Protein AF-A0AAU7F3V7-F1 (afdb_monomer_lite)

Structure (mmCIF, N/CA/C/O backbone):
data_AF-A0AAU7F3V7-F1
#
_entry.id   AF-A0AAU7F3V7-F1
#
loop_
_atom_site.group_PDB
_atom_site.id
_atom_site.type_symbol
_atom_site.label_atom_id
_atom_site.label_alt_id
_atom_site.label_comp_id
_atom_site.label_asym_id
_atom_site.label_entity_id
_atom_site.label_seq_id
_atom_site.pdbx_PDB_ins_code
_atom_site.Cartn_x
_atom_site.Cartn_y
_atom_site.Cartn_z
_atom_site.occupancy
_atom_site.B_iso_or_equiv
_atom_site.auth_seq_id
_atom_site.auth_comp_id
_atom_site.auth_asym_id
_atom_site.auth_atom_id
_atom_site.pdbx_PDB_model_num
ATOM 1 N N . MET A 1 1 ? -8.956 15.956 -0.648 1.00 80.56 1 MET A N 1
ATOM 2 C CA . MET A 1 1 ? -8.570 14.803 -1.486 1.00 80.56 1 MET A CA 1
ATOM 3 C C . MET A 1 1 ? -7.776 15.358 -2.643 1.00 80.56 1 MET A C 1
ATOM 5 O O . MET A 1 1 ? -8.308 16.170 -3.392 1.00 80.56 1 MET A O 1
ATOM 9 N N . THR A 1 2 ? -6.502 15.001 -2.722 1.00 92.19 2 THR A N 1
ATOM 10 C CA . THR A 1 2 ? -5.585 15.394 -3.795 1.00 92.19 2 THR A CA 1
ATOM 11 C C . THR A 1 2 ? -5.178 14.149 -4.570 1.00 92.19 2 THR A C 1
ATOM 13 O O . THR A 1 2 ? -5.040 13.078 -3.982 1.00 92.19 2 THR A O 1
ATOM 16 N N . LYS A 1 3 ? -5.001 14.268 -5.888 1.00 95.38 3 LYS A N 1
ATOM 17 C CA . LYS A 1 3 ? -4.387 13.193 -6.671 1.00 95.38 3 LYS A CA 1
ATOM 18 C C . LYS A 1 3 ? -2.890 13.170 -6.379 1.00 95.38 3 LYS A C 1
ATOM 20 O O . LYS A 1 3 ? -2.258 14.225 -6.365 1.00 95.38 3 LYS A O 1
ATOM 25 N N . LYS A 1 4 ? -2.346 11.983 -6.113 1.00 96.38 4 LYS A N 1
ATOM 26 C CA . LYS A 1 4 ? -0.905 11.749 -5.973 1.00 96.38 4 LYS A CA 1
ATOM 27 C C . LYS A 1 4 ? -0.464 10.631 -6.900 1.00 96.38 4 LYS A C 1
ATOM 29 O O . LYS A 1 4 ? -1.160 9.618 -7.001 1.00 96.38 4 LYS A O 1
ATOM 34 N N . ASN A 1 5 ? 0.697 10.808 -7.525 1.00 97.31 5 ASN A N 1
ATOM 35 C CA . ASN A 1 5 ? 1.350 9.741 -8.263 1.00 97.31 5 ASN A CA 1
ATOM 36 C C . ASN A 1 5 ? 1.840 8.672 -7.276 1.00 97.31 5 ASN A C 1
ATOM 38 O O . ASN A 1 5 ? 2.347 8.994 -6.202 1.00 97.31 5 ASN A O 1
ATOM 42 N N . LEU A 1 6 ? 1.683 7.397 -7.626 1.00 97.62 6 LEU A N 1
ATOM 43 C CA . LEU A 1 6 ? 2.125 6.285 -6.786 1.00 97.62 6 LEU A CA 1
ATOM 44 C C . LEU A 1 6 ? 3.643 6.277 -6.557 1.00 97.62 6 LEU A C 1
ATOM 46 O O . LEU A 1 6 ? 4.073 5.847 -5.487 1.00 97.62 6 LEU A O 1
ATOM 50 N N . ASN A 1 7 ? 4.441 6.782 -7.503 1.00 97.50 7 ASN A N 1
ATOM 51 C CA . ASN A 1 7 ? 5.894 6.909 -7.347 1.00 97.50 7 ASN A CA 1
ATOM 52 C C . ASN A 1 7 ? 6.294 7.984 -6.322 1.00 97.50 7 ASN A C 1
ATOM 54 O O . ASN A 1 7 ? 7.384 7.902 -5.773 1.00 97.50 7 ASN A O 1
ATOM 58 N N . ASP A 1 8 ? 5.393 8.914 -5.984 1.00 96.00 8 ASP A N 1
ATOM 59 C CA . ASP A 1 8 ? 5.617 9.926 -4.939 1.00 96.00 8 ASP A CA 1
ATOM 60 C C . ASP A 1 8 ? 5.197 9.440 -3.537 1.00 96.00 8 ASP A C 1
ATOM 62 O O . ASP A 1 8 ? 5.298 10.179 -2.554 1.00 96.00 8 ASP A O 1
ATOM 66 N N . LEU A 1 9 ? 4.634 8.230 -3.424 1.00 95.56 9 LEU A N 1
ATOM 67 C CA . LEU A 1 9 ? 4.209 7.666 -2.145 1.00 95.56 9 LEU A CA 1
ATOM 68 C C . LEU A 1 9 ? 5.304 6.786 -1.553 1.00 95.56 9 LEU A C 1
ATOM 70 O O . LEU A 1 9 ? 5.727 5.818 -2.177 1.00 95.56 9 LEU A O 1
ATOM 74 N N . GLU A 1 10 ? 5.659 7.051 -0.302 1.00 94.75 10 GLU A N 1
ATOM 75 C CA . GLU A 1 10 ? 6.656 6.308 0.473 1.00 94.75 10 GLU A CA 1
ATOM 76 C C . GLU A 1 10 ? 6.168 6.067 1.909 1.00 94.75 10 GLU A C 1
ATOM 78 O O . GLU A 1 10 ? 5.203 6.694 2.382 1.00 94.75 10 GLU A O 1
ATOM 83 N N . GLY A 1 11 ? 6.817 5.131 2.607 1.00 93.56 11 GLY A N 1
ATOM 84 C CA . GLY A 1 11 ? 6.604 4.897 4.035 1.00 93.56 11 GLY A CA 1
ATOM 85 C C . GLY A 1 11 ? 5.128 4.739 4.427 1.00 93.56 11 GLY A C 1
ATOM 86 O O . GLY A 1 11 ? 4.361 4.007 3.798 1.00 93.56 11 GLY A O 1
ATOM 87 N N . TRP A 1 12 ? 4.697 5.444 5.481 1.00 93.00 12 TRP A N 1
ATOM 88 C CA . TRP A 1 12 ? 3.326 5.342 6.004 1.00 93.00 12 TRP A CA 1
ATOM 89 C C . TRP A 1 12 ? 2.239 5.743 5.003 1.00 93.00 12 TRP A C 1
ATOM 91 O O . TRP A 1 12 ? 1.142 5.184 5.055 1.00 93.00 12 TRP A O 1
ATOM 101 N N . GLY A 1 13 ? 2.532 6.666 4.082 1.00 93.88 13 GLY A N 1
ATOM 102 C CA . GLY A 1 13 ? 1.574 7.069 3.057 1.00 93.88 13 GLY A CA 1
ATOM 103 C C . GLY A 1 13 ? 1.309 5.953 2.049 1.00 93.88 13 GLY A C 1
ATOM 104 O O . GLY A 1 13 ? 0.156 5.680 1.713 1.00 93.88 13 GLY A O 1
ATOM 105 N N . LEU A 1 14 ? 2.361 5.243 1.636 1.00 95.81 14 LEU A N 1
ATOM 106 C CA . LEU A 1 14 ? 2.233 4.074 0.769 1.00 95.81 14 LEU A CA 1
ATOM 107 C C . LEU A 1 14 ? 1.542 2.903 1.479 1.00 95.81 14 LEU A C 1
ATOM 109 O O . LEU A 1 14 ? 0.707 2.224 0.879 1.00 95.81 14 LEU A O 1
ATOM 113 N N . ILE A 1 15 ? 1.826 2.693 2.770 1.00 96.00 15 ILE A N 1
ATOM 114 C CA . ILE A 1 15 ? 1.140 1.670 3.575 1.00 96.00 15 ILE A CA 1
ATOM 115 C C . ILE A 1 15 ? -0.366 1.955 3.636 1.00 96.00 15 ILE A C 1
ATOM 117 O O . ILE A 1 15 ? -1.167 1.042 3.419 1.00 96.00 15 ILE A O 1
ATOM 121 N N . TRP A 1 16 ? -0.753 3.209 3.895 1.00 95.69 16 TRP A N 1
ATOM 122 C CA . TRP A 1 16 ? -2.154 3.632 3.894 1.00 95.69 16 TRP A CA 1
ATOM 123 C C . TRP A 1 16 ? -2.813 3.385 2.534 1.00 95.69 16 TRP A C 1
ATOM 125 O O . TRP A 1 16 ? -3.868 2.754 2.470 1.00 95.69 16 TRP A O 1
ATOM 135 N N . ALA A 1 17 ? -2.168 3.809 1.442 1.00 96.69 17 ALA A N 1
ATOM 136 C CA . ALA A 1 17 ? -2.713 3.644 0.097 1.00 96.69 17 ALA A CA 1
ATOM 137 C C . ALA A 1 17 ? -2.903 2.162 -0.258 1.00 96.69 17 ALA A C 1
ATOM 139 O O . ALA A 1 17 ? -3.951 1.783 -0.780 1.00 96.69 17 ALA A O 1
ATOM 140 N N . LEU A 1 18 ? -1.942 1.297 0.085 1.00 97.56 18 LEU A N 1
ATOM 141 C CA . LEU A 1 18 ? -2.078 -0.141 -0.142 1.00 97.56 18 LEU A CA 1
ATOM 142 C C . LEU A 1 18 ? -3.275 -0.714 0.626 1.00 97.56 18 LEU A C 1
ATOM 144 O O . LEU A 1 18 ? -4.064 -1.469 0.058 1.00 97.56 18 LEU A O 1
ATOM 148 N N . ALA A 1 19 ? -3.436 -0.338 1.897 1.00 97.12 19 ALA A N 1
ATOM 149 C CA . ALA A 1 19 ? -4.548 -0.799 2.720 1.00 97.12 19 ALA A CA 1
ATOM 150 C C . ALA A 1 19 ? -5.911 -0.352 2.162 1.00 97.12 19 ALA A C 1
ATOM 152 O O . ALA A 1 19 ? -6.853 -1.138 2.163 1.00 97.12 19 ALA A O 1
ATOM 153 N N . VAL A 1 20 ? -6.008 0.875 1.646 1.00 97.06 20 VAL A N 1
ATOM 154 C CA . VAL A 1 20 ? -7.248 1.436 1.0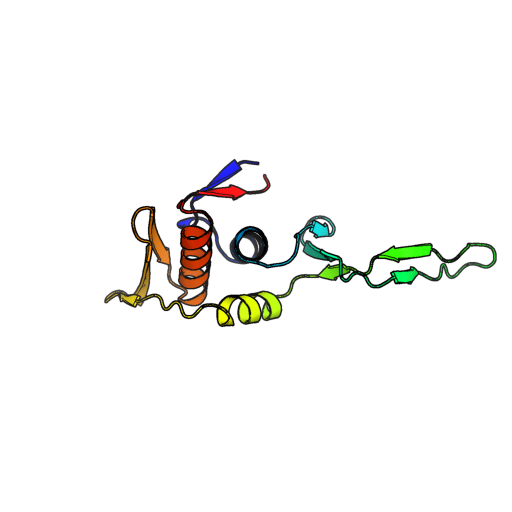85 1.00 97.06 20 VAL A CA 1
ATOM 155 C C . VAL A 1 20 ? -7.606 0.820 -0.260 1.00 97.06 20 VAL A C 1
ATOM 157 O O . VAL A 1 20 ? -8.751 0.434 -0.479 1.00 97.06 20 VAL A O 1
ATOM 160 N N . TYR A 1 21 ? -6.643 0.741 -1.176 1.00 97.12 21 TYR A N 1
ATOM 161 C CA . TYR A 1 21 ? -6.930 0.386 -2.564 1.00 97.12 21 TYR A CA 1
ATOM 162 C C . TYR A 1 21 ? -6.848 -1.113 -2.835 1.00 97.12 21 TYR A C 1
ATOM 164 O O . TYR A 1 21 ? -7.545 -1.604 -3.722 1.00 97.12 21 TYR A O 1
ATOM 172 N N . ALA A 1 22 ? -6.028 -1.847 -2.081 1.00 96.00 22 ALA A N 1
ATOM 173 C CA . ALA A 1 22 ? -5.818 -3.282 -2.266 1.00 96.00 22 ALA A CA 1
ATOM 174 C C . ALA A 1 22 ? -6.231 -4.130 -1.053 1.00 96.00 22 ALA A C 1
ATOM 176 O O . ALA A 1 22 ? -6.295 -5.356 -1.162 1.00 96.00 22 ALA A O 1
ATOM 177 N N . GLY A 1 23 ? -6.508 -3.506 0.094 1.00 94.69 23 GLY A N 1
ATOM 178 C CA . GLY A 1 23 ? -7.024 -4.195 1.269 1.00 94.69 23 GLY A CA 1
ATOM 179 C C . GLY A 1 23 ? -8.491 -4.605 1.126 1.00 94.69 23 GLY A C 1
ATOM 180 O O . GLY A 1 23 ? -9.242 -4.113 0.289 1.00 94.69 23 GLY A O 1
ATOM 181 N N . GLU A 1 24 ? -8.903 -5.544 1.975 1.00 92.31 24 GLU A N 1
ATOM 182 C CA . GLU A 1 24 ? -10.280 -6.061 2.022 1.00 92.31 24 GLU A CA 1
ATOM 183 C C . GLU A 1 24 ? -11.175 -5.287 2.999 1.00 92.31 24 GLU A C 1
ATOM 185 O O . GLU A 1 24 ? -12.392 -5.463 3.007 1.00 92.31 24 GLU A O 1
ATOM 190 N N . LYS A 1 25 ? -10.570 -4.498 3.890 1.00 94.19 25 LYS A N 1
ATOM 191 C CA . LYS A 1 25 ? -11.259 -3.801 4.977 1.00 94.19 25 LYS A CA 1
ATOM 192 C C . LYS A 1 25 ? -11.371 -2.323 4.646 1.00 94.19 25 LYS A C 1
ATOM 194 O O . LYS A 1 25 ? -10.430 -1.734 4.128 1.00 94.19 25 LYS A O 1
ATOM 199 N N . GLU A 1 26 ? -12.501 -1.730 5.009 1.00 93.88 26 GLU A N 1
ATOM 200 C CA . GLU A 1 26 ? -12.651 -0.281 4.980 1.00 93.88 26 GLU A CA 1
ATOM 201 C C . GLU A 1 26 ? -11.710 0.350 6.011 1.00 93.88 26 GLU A C 1
ATOM 203 O O . GLU A 1 2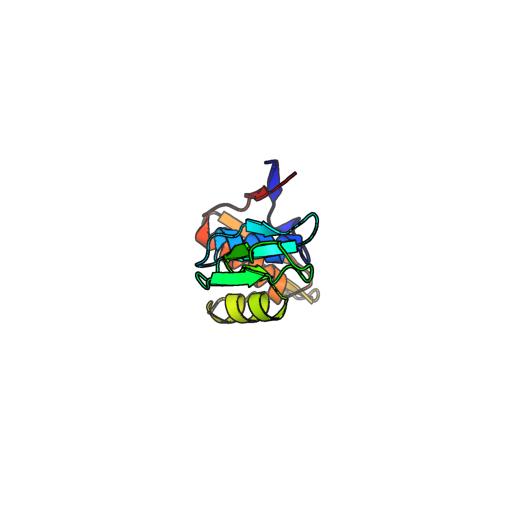6 ? -11.728 -0.009 7.193 1.00 93.88 26 GLU A O 1
ATOM 208 N N . ILE A 1 27 ? -10.866 1.267 5.541 1.00 95.12 27 ILE A N 1
ATOM 209 C CA . ILE A 1 27 ? -9.858 1.935 6.356 1.00 95.12 27 ILE A CA 1
ATOM 210 C C . ILE A 1 27 ? -10.420 3.254 6.875 1.00 95.12 27 ILE A C 1
ATOM 212 O O . ILE A 1 27 ? -10.892 4.089 6.107 1.00 95.12 27 ILE A O 1
ATOM 216 N N . ILE A 1 28 ? -10.313 3.454 8.185 1.00 93.38 28 ILE A N 1
ATOM 217 C CA . ILE A 1 28 ? -10.749 4.660 8.886 1.00 93.38 28 ILE A CA 1
ATOM 218 C C . ILE A 1 28 ? -9.553 5.378 9.523 1.00 93.38 28 ILE A C 1
ATOM 220 O O . ILE A 1 28 ? -8.608 4.720 9.973 1.00 93.38 28 ILE A O 1
ATOM 224 N N . PRO A 1 29 ? -9.578 6.719 9.609 1.00 91.81 29 PRO A N 1
ATOM 225 C CA . PRO A 1 29 ? -8.604 7.455 10.403 1.00 91.81 29 PRO A CA 1
ATOM 226 C C . PRO A 1 29 ? -8.802 7.160 11.896 1.00 91.81 29 PRO A C 1
ATOM 228 O O . PRO A 1 29 ? -9.930 7.073 12.385 1.00 91.81 29 PRO A O 1
ATOM 231 N N . VAL A 1 30 ? -7.699 7.036 12.633 1.00 90.50 30 VAL A N 1
ATOM 232 C CA . VAL A 1 30 ? -7.691 6.871 14.089 1.00 90.50 30 VAL A CA 1
ATOM 233 C C . VAL A 1 30 ? -6.779 7.932 14.691 1.00 90.50 30 VAL A C 1
ATOM 235 O O . VAL A 1 30 ? -5.555 7.835 14.663 1.00 90.50 30 VAL A O 1
ATOM 238 N N . GLY A 1 31 ? -7.383 8.993 15.223 1.00 86.12 31 GLY A N 1
ATOM 239 C CA . GLY A 1 31 ? -6.628 10.180 15.619 1.00 86.12 31 GLY A CA 1
ATOM 240 C C . GLY A 1 31 ? -6.006 10.893 14.413 1.00 86.12 31 GLY A C 1
ATOM 241 O O . GLY A 1 31 ? -6.531 10.828 13.305 1.00 86.12 31 GLY A O 1
ATOM 242 N N . ALA A 1 32 ? -4.903 11.608 14.646 1.00 83.25 32 ALA A N 1
ATOM 243 C CA . ALA A 1 32 ? -4.272 12.451 13.628 1.00 83.25 32 ALA A CA 1
ATOM 244 C C . ALA A 1 32 ? -3.243 11.717 12.750 1.00 83.25 32 ALA A C 1
ATOM 246 O O . ALA A 1 32 ? -2.980 12.153 11.636 1.00 83.25 32 ALA A O 1
ATOM 247 N N . THR A 1 33 ? -2.635 10.637 13.249 1.00 84.75 33 THR A N 1
ATOM 248 C CA . THR A 1 33 ? -1.466 10.003 12.609 1.00 84.75 33 THR A CA 1
ATOM 249 C C . THR A 1 33 ? -1.642 8.520 12.314 1.00 84.75 33 THR A C 1
ATOM 251 O O . THR A 1 33 ? -0.790 7.932 11.653 1.00 84.75 33 THR A O 1
ATOM 254 N N . GLN A 1 34 ? -2.713 7.896 12.805 1.00 91.81 34 GLN A N 1
ATOM 255 C CA . GLN A 1 34 ? -2.945 6.466 12.644 1.00 91.81 34 GLN A CA 1
ATOM 256 C C . GLN A 1 34 ? -4.191 6.217 11.804 1.00 91.81 34 GLN A C 1
ATOM 258 O O . GLN A 1 34 ? -5.064 7.070 11.644 1.00 91.81 34 GLN A O 1
ATOM 263 N N . PHE A 1 35 ? -4.277 5.007 11.278 1.00 94.75 35 PHE A N 1
ATOM 264 C CA . PHE A 1 35 ? -5.455 4.494 10.606 1.00 94.75 35 PHE A CA 1
ATOM 265 C C . PHE A 1 35 ? -5.634 3.028 10.972 1.00 94.75 35 PHE A C 1
ATOM 267 O O . PHE A 1 35 ? -4.721 2.366 11.472 1.00 94.75 35 PHE A O 1
ATOM 274 N N . GLY A 1 36 ? -6.835 2.524 10.752 1.00 95.56 36 GLY A N 1
ATOM 275 C CA . GLY A 1 36 ? -7.204 1.178 11.142 1.00 95.56 36 GLY A CA 1
ATOM 276 C C . GLY A 1 36 ? -8.483 0.734 10.468 1.00 95.56 36 GLY A C 1
ATOM 277 O O . GLY A 1 36 ? -8.964 1.381 9.544 1.00 95.56 36 GLY A O 1
ATOM 278 N N . TYR A 1 37 ? -9.048 -0.362 10.948 1.00 95.31 37 TYR A N 1
ATOM 279 C CA . TYR A 1 37 ? -10.371 -0.824 10.540 1.00 95.31 37 TYR A CA 1
ATOM 280 C C . TYR A 1 37 ? -11.148 -1.329 11.754 1.00 95.31 37 TYR A C 1
ATOM 282 O O . TYR A 1 37 ? -10.570 -1.731 12.769 1.00 95.31 37 TYR A O 1
ATOM 290 N N . LEU A 1 38 ? -12.476 -1.301 11.657 1.00 93.62 38 LEU A N 1
ATOM 291 C CA . LEU A 1 38 ? -13.349 -1.832 12.701 1.00 93.62 38 LEU A CA 1
ATOM 292 C C . LEU A 1 38 ? -13.228 -3.360 12.754 1.00 93.62 38 LEU A C 1
ATOM 294 O O . LEU A 1 38 ? -13.365 -4.033 11.731 1.00 93.62 38 LEU A O 1
ATOM 298 N N . THR A 1 39 ? -13.005 -3.920 13.945 1.00 91.06 39 THR A N 1
ATOM 299 C CA . THR A 1 39 ? -12.904 -5.381 14.127 1.00 91.06 39 THR A CA 1
ATOM 300 C C . THR A 1 39 ? -14.270 -6.060 14.214 1.00 91.06 39 THR A C 1
ATOM 302 O O . THR A 1 39 ? -14.362 -7.277 14.083 1.00 91.06 39 THR A O 1
ATOM 305 N N . GLY A 1 40 ? -15.339 -5.285 14.431 1.00 84.06 40 GLY A N 1
ATOM 306 C CA . GLY A 1 40 ? -16.683 -5.794 14.724 1.00 84.06 40 GLY A CA 1
ATOM 307 C C . GLY A 1 40 ? -16.862 -6.257 16.174 1.00 84.06 40 GLY A C 1
ATOM 308 O O . GLY A 1 40 ? -17.981 -6.551 16.590 1.00 84.06 40 GLY A O 1
ATOM 309 N N . GLU A 1 41 ? -15.791 -6.284 16.969 1.00 86.50 41 GLU A N 1
ATOM 310 C CA . GLU A 1 41 ? -15.863 -6.588 18.395 1.00 86.50 41 GLU A CA 1
ATOM 311 C C . GLU A 1 41 ? -16.435 -5.396 19.164 1.00 86.50 41 GLU A C 1
ATOM 313 O O . GLU A 1 41 ? -16.172 -4.240 18.838 1.00 86.50 41 GLU A O 1
ATOM 318 N N . MET A 1 42 ? -17.207 -5.663 20.215 1.00 85.56 42 MET A N 1
ATOM 319 C CA . MET A 1 42 ? -17.684 -4.626 21.128 1.00 85.56 42 MET A CA 1
ATOM 320 C C . MET A 1 42 ? -16.774 -4.585 22.352 1.00 85.56 42 MET A C 1
ATOM 322 O O . MET A 1 42 ? -16.723 -5.537 23.129 1.00 85.56 42 MET A O 1
ATOM 326 N N . VAL A 1 43 ? -16.090 -3.463 22.552 1.00 81.62 43 VAL A N 1
ATOM 327 C CA . VAL A 1 43 ? -15.215 -3.224 23.700 1.00 81.62 43 VAL A CA 1
ATOM 328 C C . VAL A 1 43 ? -15.970 -2.422 24.754 1.00 81.62 43 VAL A C 1
ATOM 330 O O . VAL A 1 43 ? -16.642 -1.431 24.454 1.00 81.62 43 VAL A O 1
ATOM 333 N N . VAL A 1 44 ? -15.864 -2.854 26.010 1.00 82.00 44 VAL A N 1
ATOM 334 C CA . VAL A 1 44 ? -16.436 -2.154 27.164 1.00 82.00 44 VAL A CA 1
ATOM 335 C C . VAL A 1 44 ? -15.351 -1.292 27.801 1.00 82.00 44 VAL A C 1
ATOM 337 O O . VAL A 1 44 ? -14.431 -1.799 28.440 1.00 82.00 44 VAL A O 1
ATOM 340 N N . VAL A 1 45 ? -15.465 0.022 27.638 1.00 80.25 45 VAL A N 1
ATOM 341 C CA . VAL A 1 45 ? -14.611 1.009 28.298 1.00 80.25 45 VAL A CA 1
ATOM 342 C C . VAL A 1 45 ? -15.207 1.295 29.670 1.00 80.25 45 VAL A C 1
ATOM 344 O O . VAL A 1 45 ? -16.182 2.044 29.802 1.00 80.25 45 VAL A O 1
ATOM 347 N N . LYS A 1 46 ? -14.625 0.667 30.695 1.00 79.62 46 LYS A N 1
ATOM 348 C CA . LYS A 1 46 ? -14.997 0.924 32.086 1.00 79.62 46 LYS A CA 1
ATOM 349 C C . LYS A 1 46 ? -14.555 2.324 32.477 1.00 79.62 46 LYS A C 1
ATOM 351 O O . LYS A 1 46 ? -13.360 2.624 32.469 1.00 79.62 46 LYS A O 1
ATOM 356 N N . LYS A 1 47 ? -15.503 3.180 32.843 1.00 72.12 47 LYS A N 1
ATOM 357 C CA . LYS A 1 47 ? -15.174 4.488 33.410 1.00 72.12 47 LYS A CA 1
ATOM 358 C C . LYS A 1 47 ? -14.955 4.303 34.907 1.00 72.12 47 LYS A C 1
ATOM 360 O O . LYS A 1 47 ? -15.858 3.902 35.628 1.00 72.12 47 LYS A O 1
ATOM 365 N N . GLY A 1 48 ? -13.730 4.534 35.377 1.00 64.94 48 GLY A N 1
ATOM 366 C CA . GLY A 1 48 ? -13.283 4.216 36.743 1.00 64.94 48 GLY A CA 1
ATOM 367 C C . GLY A 1 48 ? -13.894 5.055 37.877 1.00 64.94 48 GLY A C 1
ATOM 368 O O . GLY A 1 48 ? -13.276 5.164 38.931 1.00 64.94 48 GLY A O 1
ATOM 369 N N . LYS A 1 49 ? -15.063 5.680 37.682 1.00 77.62 49 LYS A N 1
ATOM 370 C CA . LYS A 1 49 ? -15.755 6.501 38.685 1.00 77.62 49 LYS A CA 1
ATOM 371 C C . LYS A 1 49 ? -17.115 5.899 39.029 1.00 77.62 49 LYS A C 1
ATOM 373 O O . LYS A 1 49 ? -17.911 5.597 38.143 1.00 77.62 49 LYS A O 1
ATOM 378 N N . ASN A 1 50 ? -17.401 5.786 40.326 1.00 59.44 50 ASN A N 1
ATOM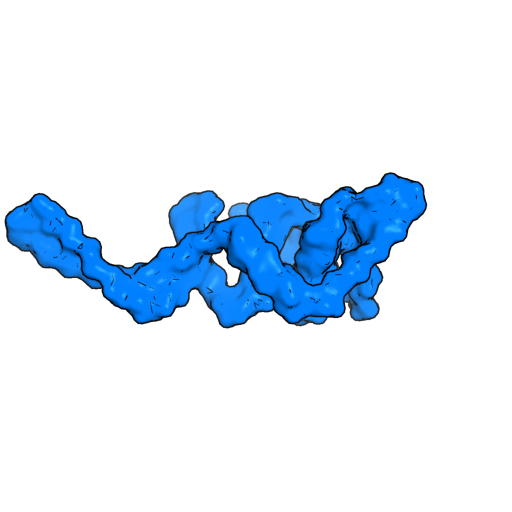 379 C CA . ASN A 1 50 ? -18.706 5.342 40.814 1.00 59.44 50 ASN A CA 1
ATOM 380 C C . ASN A 1 50 ? -19.820 6.257 40.278 1.00 59.44 50 ASN A C 1
ATOM 382 O O . ASN A 1 50 ? -19.804 7.461 40.522 1.00 59.44 50 ASN A O 1
ATOM 386 N N . GLY A 1 51 ? -20.785 5.667 39.569 1.00 70.62 51 GLY A N 1
ATOM 387 C CA . GLY A 1 51 ? -21.945 6.363 39.001 1.00 70.62 51 GLY A CA 1
ATOM 388 C C . GLY A 1 51 ? -21.880 6.614 37.490 1.00 70.62 51 GLY A C 1
ATOM 389 O O . GLY A 1 51 ? -22.910 6.933 36.897 1.00 70.62 51 GLY A O 1
ATOM 390 N N . GLU A 1 52 ? -20.729 6.423 36.839 1.00 75.50 52 GLU A N 1
ATOM 391 C CA . GLU A 1 52 ? -20.631 6.509 35.377 1.00 75.50 52 GLU A CA 1
ATOM 392 C C . GLU A 1 52 ? -20.940 5.147 34.735 1.00 75.50 52 GLU A C 1
ATOM 394 O O . GLU A 1 52 ? -20.409 4.116 35.143 1.00 75.50 52 GLU A O 1
ATOM 399 N N . ARG A 1 53 ? -21.827 5.124 33.729 1.00 73.75 53 ARG A N 1
ATOM 400 C CA . ARG A 1 53 ? -22.102 3.901 32.961 1.00 73.75 53 ARG A CA 1
ATOM 401 C C . ARG A 1 53 ? -20.912 3.574 32.063 1.00 73.75 53 ARG A C 1
ATOM 403 O O . ARG A 1 53 ? -20.394 4.459 31.379 1.00 73.75 53 ARG A O 1
ATOM 410 N N . ASP A 1 54 ? -20.556 2.293 32.018 1.00 80.25 54 ASP A N 1
ATOM 411 C CA . ASP A 1 54 ? -19.590 1.765 31.059 1.00 80.25 54 ASP A CA 1
ATOM 412 C C . ASP A 1 54 ? -19.979 2.157 29.629 1.00 80.25 54 ASP A C 1
ATOM 414 O O . ASP A 1 54 ? -21.141 2.047 29.221 1.00 80.25 54 ASP A O 1
ATOM 418 N N . GLN A 1 55 ? -18.992 2.598 28.855 1.00 80.69 55 GLN A N 1
ATOM 419 C CA . GLN A 1 55 ? -19.192 2.934 27.454 1.00 80.69 55 GLN A CA 1
ATOM 420 C C . GLN A 1 55 ? -18.905 1.705 26.600 1.00 80.69 55 GLN A C 1
ATOM 422 O O . GLN A 1 55 ? -17.850 1.087 26.711 1.00 80.69 55 GLN A O 1
ATOM 427 N N . ARG A 1 56 ? -19.839 1.356 25.719 1.00 78.19 56 ARG A N 1
ATOM 428 C CA . ARG A 1 56 ? -19.616 0.338 24.694 1.00 78.19 56 ARG A CA 1
ATOM 429 C C . ARG A 1 56 ? -19.157 1.026 23.416 1.00 78.19 56 ARG A C 1
ATOM 431 O O . ARG A 1 56 ? -19.842 1.923 22.934 1.00 78.19 56 ARG A O 1
ATOM 438 N N . SER A 1 57 ? -18.012 0.614 22.892 1.00 80.94 57 SER A N 1
ATOM 439 C CA . SER A 1 57 ? -17.457 1.109 21.633 1.00 80.94 57 SER A CA 1
ATOM 440 C C . SER A 1 57 ? -17.110 -0.063 20.728 1.00 80.94 57 SER A C 1
ATOM 442 O O . SER A 1 57 ? -16.844 -1.158 21.216 1.00 80.94 57 SER A O 1
ATOM 444 N N . HIS A 1 58 ? -17.079 0.165 19.420 1.00 85.06 58 HIS A N 1
ATOM 445 C CA . HIS A 1 58 ? -16.513 -0.811 18.496 1.00 85.06 58 HIS A CA 1
ATOM 446 C C . HIS A 1 58 ? -14.997 -0.895 18.698 1.00 85.06 58 HIS A C 1
ATOM 448 O O . HIS A 1 58 ? -14.334 0.124 18.914 1.00 85.06 58 HIS A O 1
ATOM 454 N N . GLY A 1 59 ? -14.471 -2.113 18.642 1.00 89.50 59 GLY A N 1
ATOM 455 C CA . GLY A 1 59 ? -13.050 -2.402 18.590 1.00 89.50 59 GLY A CA 1
ATOM 456 C C . GLY A 1 59 ? -12.461 -1.907 17.277 1.00 89.50 59 GLY A C 1
ATOM 457 O O . GLY A 1 59 ? -13.079 -2.008 16.213 1.00 89.50 59 GLY A O 1
ATOM 458 N N . VAL A 1 60 ? -11.260 -1.349 17.370 1.00 92.75 60 VAL A N 1
ATOM 459 C CA . VAL A 1 60 ? -10.509 -0.824 16.233 1.00 92.75 60 VAL A CA 1
ATOM 460 C C . VAL A 1 60 ? -9.158 -1.518 16.213 1.00 92.75 60 VAL A C 1
ATOM 462 O O . VAL A 1 60 ? -8.438 -1.494 17.210 1.00 92.75 60 VAL A O 1
ATOM 465 N N . HIS A 1 61 ? -8.811 -2.125 15.081 1.00 94.38 61 HIS A N 1
ATOM 466 C CA . HIS A 1 61 ? -7.461 -2.618 14.833 1.00 94.38 61 HIS A CA 1
ATOM 467 C C . HIS A 1 61 ? -6.648 -1.498 14.196 1.00 94.38 61 HIS A C 1
ATOM 469 O O . HIS A 1 61 ? -6.992 -1.040 13.107 1.00 94.38 61 HIS A O 1
ATOM 475 N N . ILE A 1 62 ? -5.582 -1.060 14.866 1.00 95.25 62 ILE A N 1
ATOM 476 C CA . ILE A 1 62 ? -4.650 -0.068 14.321 1.00 95.25 62 ILE A CA 1
ATOM 477 C C . ILE A 1 62 ? -3.709 -0.763 13.348 1.00 95.25 62 ILE A C 1
ATOM 479 O O . ILE A 1 62 ? -3.104 -1.777 13.688 1.00 95.25 62 ILE A O 1
ATOM 483 N N . TYR A 1 63 ? -3.582 -0.212 12.145 1.00 94.50 63 TYR A N 1
ATOM 484 C CA . TYR A 1 63 ? -2.748 -0.796 11.108 1.00 94.50 63 TYR A CA 1
ATOM 485 C C . TYR A 1 63 ? -1.268 -0.756 11.503 1.00 94.50 63 TYR A C 1
ATOM 487 O O . TYR A 1 63 ? -0.761 0.257 11.987 1.00 94.50 63 TYR A O 1
ATOM 495 N N . THR A 1 64 ? -0.566 -1.862 11.275 1.00 94.06 64 THR A N 1
ATOM 496 C CA . THR A 1 64 ? 0.847 -2.029 11.632 1.00 94.06 64 THR A CA 1
ATOM 497 C C . THR A 1 64 ? 1.714 -2.339 10.405 1.00 94.06 64 THR A C 1
ATOM 499 O O . THR A 1 64 ? 1.201 -2.768 9.367 1.00 94.06 64 THR A O 1
ATOM 502 N N . PRO A 1 65 ? 3.050 -2.209 10.505 1.00 92.31 65 PRO A N 1
ATOM 503 C CA . PRO A 1 65 ? 3.952 -2.701 9.462 1.00 92.31 65 PRO A CA 1
ATOM 504 C C . PRO A 1 65 ? 3.815 -4.208 9.180 1.00 92.31 65 PRO A C 1
ATOM 506 O O . PRO A 1 65 ? 4.038 -4.649 8.056 1.00 92.31 65 PRO A O 1
ATOM 509 N N . GLU A 1 66 ? 3.412 -5.015 10.165 1.00 94.81 66 GLU A N 1
ATOM 510 C CA . GLU A 1 66 ? 3.153 -6.446 9.951 1.00 94.81 66 GLU A CA 1
ATOM 511 C C . GLU A 1 66 ? 1.886 -6.677 9.116 1.00 94.81 66 GLU A C 1
ATOM 513 O O . GLU A 1 66 ? 1.869 -7.553 8.250 1.00 94.81 66 GLU A O 1
ATOM 518 N N . ASP A 1 67 ? 0.851 -5.846 9.282 1.00 95.56 67 ASP A N 1
ATOM 519 C CA . ASP A 1 67 ? -0.321 -5.879 8.401 1.00 95.56 67 ASP A CA 1
ATOM 520 C C . ASP A 1 67 ?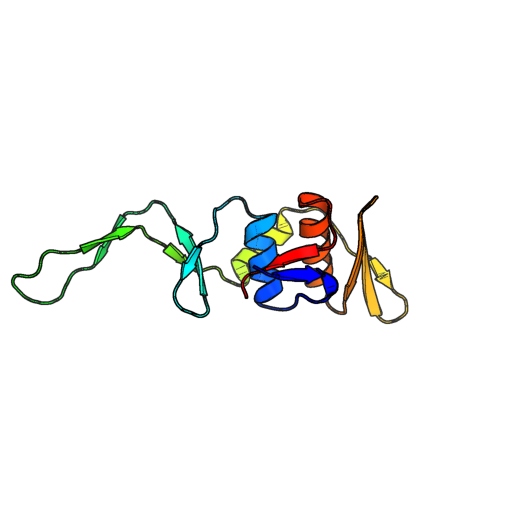 0.056 -5.555 6.956 1.00 95.56 67 ASP A C 1
ATOM 522 O O . ASP A 1 67 ? -0.444 -6.194 6.031 1.00 95.56 67 ASP A O 1
ATOM 526 N N . HIS A 1 68 ? 0.974 -4.606 6.758 1.00 95.12 68 HIS A N 1
ATOM 527 C CA . HIS A 1 68 ? 1.511 -4.282 5.440 1.00 95.12 68 HIS A CA 1
ATOM 528 C C . HIS A 1 68 ? 2.206 -5.487 4.798 1.00 95.12 68 HIS A C 1
ATOM 530 O O . HIS A 1 68 ? 1.850 -5.872 3.684 1.00 95.12 68 HIS A O 1
ATOM 536 N N . LYS A 1 69 ? 3.135 -6.135 5.514 1.00 94.94 69 LYS A N 1
ATOM 537 C CA . LYS A 1 69 ? 3.826 -7.342 5.026 1.00 94.94 69 LYS A CA 1
ATOM 538 C C . LYS A 1 69 ? 2.844 -8.466 4.701 1.00 94.94 69 LYS A C 1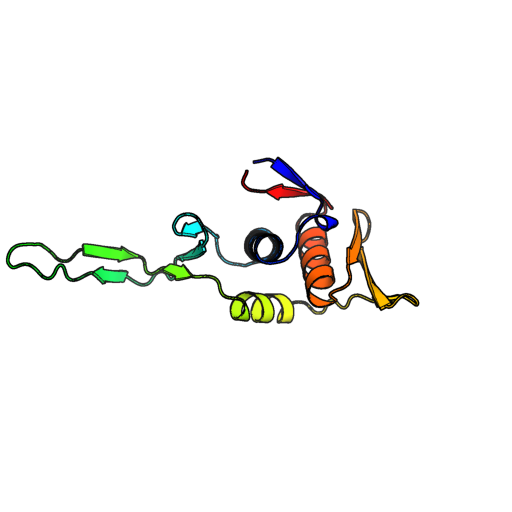
ATOM 540 O O . LYS A 1 69 ? 2.951 -9.092 3.649 1.00 94.94 69 LYS A O 1
ATOM 545 N N . ARG A 1 70 ? 1.865 -8.695 5.581 1.00 96.50 70 ARG A N 1
ATOM 546 C CA . ARG A 1 70 ? 0.817 -9.705 5.394 1.00 96.50 70 ARG A CA 1
ATOM 547 C C . ARG A 1 70 ? -0.079 -9.400 4.198 1.00 96.50 70 ARG A C 1
ATOM 549 O O . ARG A 1 70 ? -0.531 -10.323 3.534 1.00 96.50 70 ARG A O 1
ATOM 556 N N . LEU A 1 71 ? -0.375 -8.130 3.930 1.00 96.75 71 LEU A N 1
ATOM 557 C CA . LEU A 1 71 ? -1.146 -7.746 2.752 1.00 96.75 71 LEU A CA 1
ATOM 558 C C . LEU A 1 71 ? -0.325 -7.961 1.478 1.00 96.75 71 LEU A C 1
ATOM 560 O O . LEU A 1 71 ? -0.825 -8.576 0.544 1.00 96.75 71 LEU A O 1
ATOM 564 N N . LEU A 1 72 ? 0.942 -7.538 1.464 1.00 96.88 72 LEU A N 1
ATOM 565 C CA . LEU A 1 72 ? 1.851 -7.754 0.334 1.00 96.88 72 LEU A CA 1
ATOM 566 C C . LEU A 1 72 ? 2.036 -9.236 -0.009 1.00 96.88 72 LEU A C 1
ATOM 568 O O . LEU A 1 72 ? 2.107 -9.577 -1.189 1.00 96.88 72 LEU A O 1
ATOM 572 N N . SER A 1 73 ? 2.097 -10.117 0.993 1.00 96.44 73 SER A N 1
ATOM 573 C CA . SER A 1 73 ? 2.291 -11.555 0.771 1.00 96.44 73 SER A CA 1
ATOM 574 C C . SER A 1 73 ? 1.096 -12.250 0.113 1.00 96.44 73 SER A C 1
ATOM 576 O O . SER A 1 73 ? 1.252 -13.362 -0.383 1.00 96.44 73 SER A O 1
ATOM 578 N N . LYS A 1 74 ? -0.080 -11.607 0.053 1.00 96.81 74 LYS A N 1
ATOM 579 C CA . LYS A 1 74 ? -1.244 -12.126 -0.687 1.00 96.81 74 LYS A CA 1
ATOM 580 C C . LYS A 1 74 ? -1.091 -12.020 -2.206 1.00 96.81 74 LYS A C 1
ATOM 582 O O . LYS A 1 74 ? -1.878 -12.625 -2.929 1.00 96.81 74 LYS A O 1
ATOM 587 N N . PHE A 1 75 ? -0.129 -11.234 -2.687 1.00 96.06 75 PHE A N 1
ATOM 588 C CA . PHE A 1 75 ? 0.053 -10.961 -4.106 1.00 96.06 75 PHE A CA 1
ATOM 589 C C . PHE A 1 75 ? 1.334 -11.615 -4.614 1.00 96.06 75 PHE A C 1
ATOM 591 O O . PHE A 1 75 ? 2.436 -11.307 -4.146 1.00 96.06 75 PHE A O 1
ATOM 598 N N . ASP A 1 76 ? 1.180 -12.470 -5.619 1.00 94.50 76 ASP A N 1
ATOM 599 C CA . ASP A 1 76 ? 2.288 -13.045 -6.377 1.00 94.50 76 ASP A CA 1
ATOM 600 C C . ASP A 1 76 ? 2.725 -12.064 -7.475 1.00 94.50 76 ASP A C 1
ATOM 602 O O . ASP A 1 76 ? 2.421 -12.211 -8.655 1.00 94.50 76 ASP A O 1
ATOM 606 N N . LEU A 1 77 ? 3.322 -10.957 -7.033 1.00 95.00 77 LEU A N 1
ATOM 607 C CA . LEU A 1 77 ? 3.878 -9.903 -7.875 1.00 95.00 77 LEU A CA 1
ATOM 608 C C . LEU A 1 77 ? 5.310 -9.649 -7.436 1.00 95.00 77 LEU A C 1
ATOM 610 O O . LEU A 1 77 ? 5.559 -9.478 -6.237 1.00 95.00 77 LEU A O 1
ATOM 614 N N . GLU A 1 78 ? 6.223 -9.594 -8.401 1.00 96.00 78 GLU A N 1
ATOM 615 C CA . GLU A 1 78 ? 7.645 -9.439 -8.134 1.00 96.00 78 GLU A CA 1
ATOM 616 C C . GLU A 1 78 ? 8.262 -8.349 -9.024 1.00 96.00 78 GLU A C 1
ATOM 618 O O . GLU A 1 78 ? 8.335 -8.531 -10.240 1.00 96.00 78 GLU A O 1
ATOM 623 N N . PRO A 1 79 ? 8.673 -7.201 -8.451 1.00 97.56 79 PRO A N 1
ATOM 624 C CA . PRO A 1 79 ? 9.435 -6.187 -9.173 1.00 97.56 79 PRO A CA 1
ATOM 625 C C . PRO A 1 79 ? 10.783 -6.725 -9.646 1.00 97.56 79 PRO A C 1
ATOM 627 O O . PRO A 1 79 ? 11.426 -7.509 -8.942 1.00 97.56 79 PRO A O 1
ATOM 630 N N . LEU A 1 80 ? 11.211 -6.268 -10.819 1.00 97.62 80 LEU A N 1
ATOM 631 C CA . LEU A 1 80 ? 12.514 -6.599 -11.385 1.00 97.62 80 LEU A CA 1
ATOM 632 C C . LEU A 1 80 ? 13.554 -5.604 -10.874 1.00 97.62 80 LEU A C 1
ATOM 634 O O . LEU A 1 80 ? 13.274 -4.409 -10.790 1.00 97.62 80 LEU A O 1
ATOM 638 N N . GLU A 1 81 ? 14.728 -6.115 -10.522 1.00 97.56 81 GLU A N 1
ATOM 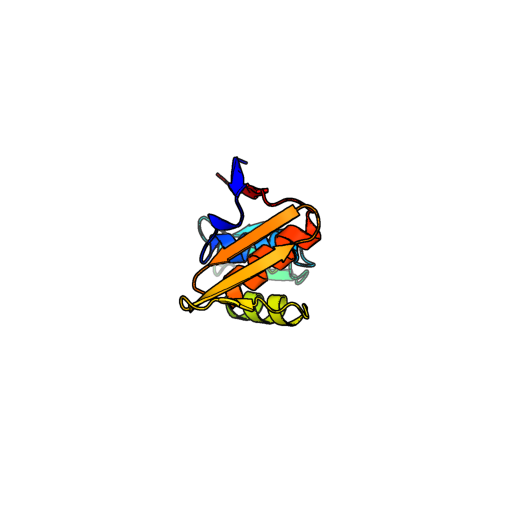639 C CA . GLU A 1 81 ? 15.896 -5.302 -10.185 1.00 97.56 81 GLU A CA 1
ATOM 640 C C . GLU A 1 81 ? 16.591 -4.854 -11.475 1.00 97.56 81 GLU A C 1
ATOM 642 O O . GLU A 1 81 ? 16.730 -5.640 -12.416 1.00 97.56 81 GLU A O 1
ATOM 647 N N . THR A 1 82 ? 16.994 -3.591 -11.527 1.00 95.50 82 THR A N 1
ATOM 648 C CA . THR A 1 82 ? 17.715 -2.981 -12.645 1.00 95.50 82 THR A CA 1
ATOM 649 C C . THR A 1 82 ? 19.218 -2.933 -12.362 1.00 95.50 82 THR A C 1
ATOM 651 O O . THR A 1 82 ? 19.659 -3.071 -11.223 1.00 95.50 82 THR A O 1
ATOM 654 N N . ASP A 1 83 ? 20.032 -2.735 -13.404 1.00 94.69 83 ASP A N 1
ATOM 655 C CA . ASP A 1 83 ? 21.504 -2.774 -13.305 1.00 94.69 83 ASP A CA 1
ATOM 656 C C . ASP A 1 83 ? 22.099 -1.719 -12.346 1.00 94.69 83 ASP A C 1
ATOM 658 O O . ASP A 1 83 ? 23.240 -1.846 -11.903 1.00 94.69 83 ASP A O 1
ATOM 662 N N . ASP A 1 84 ? 21.339 -0.672 -12.026 1.00 93.31 84 ASP A N 1
ATOM 663 C CA . ASP A 1 84 ? 21.683 0.392 -11.079 1.00 93.31 84 ASP A CA 1
ATOM 664 C C . ASP A 1 84 ? 21.221 0.114 -9.632 1.00 93.31 84 ASP A C 1
ATOM 666 O O . ASP A 1 84 ? 21.404 0.963 -8.759 1.00 93.31 84 ASP A O 1
ATOM 670 N N . GLY A 1 85 ? 20.665 -1.073 -9.356 1.00 94.12 85 GLY A N 1
ATOM 671 C CA . GLY A 1 85 ? 20.201 -1.490 -8.027 1.00 94.12 85 GLY A CA 1
ATOM 672 C C . GLY A 1 85 ? 18.821 -0.952 -7.637 1.00 94.12 85 GLY A C 1
ATOM 673 O O . GLY A 1 85 ? 18.415 -1.090 -6.482 1.00 94.12 85 GLY A O 1
ATOM 674 N N . MET A 1 86 ? 18.101 -0.333 -8.575 1.00 97.00 86 MET A N 1
ATOM 675 C CA . MET A 1 86 ? 16.707 0.070 -8.393 1.00 97.00 86 MET A CA 1
ATOM 676 C C . MET A 1 86 ? 15.760 -1.100 -8.691 1.00 97.00 86 MET A C 1
ATOM 678 O O . MET A 1 86 ? 16.143 -2.130 -9.240 1.00 97.00 86 MET A O 1
ATOM 682 N N . PHE A 1 87 ? 14.492 -0.950 -8.322 1.00 98.19 87 PHE A N 1
ATOM 683 C CA . PHE A 1 87 ? 13.428 -1.887 -8.658 1.00 98.19 87 PHE A CA 1
ATOM 684 C C . PHE A 1 87 ? 12.380 -1.195 -9.518 1.00 98.19 87 PHE A C 1
ATOM 686 O O . PHE A 1 87 ? 12.004 -0.052 -9.255 1.00 98.19 87 PHE A O 1
ATOM 693 N N . HIS A 1 88 ? 11.837 -1.912 -10.498 1.00 97.81 88 HIS A N 1
ATOM 694 C CA . HIS A 1 88 ? 10.711 -1.434 -11.292 1.00 97.81 88 HIS A CA 1
ATOM 695 C C . HIS A 1 88 ? 9.667 -2.523 -11.558 1.00 97.81 88 HIS A C 1
ATOM 697 O O . HIS A 1 88 ? 9.928 -3.726 -11.474 1.00 97.81 88 HIS A O 1
ATOM 703 N N . TYR A 1 89 ? 8.448 -2.104 -11.878 1.00 98.19 89 TYR A N 1
ATOM 704 C CA . TYR A 1 89 ? 7.398 -2.991 -12.360 1.00 98.19 89 TYR A CA 1
ATOM 705 C C . TYR A 1 89 ? 6.534 -2.260 -13.388 1.00 98.19 89 TYR A C 1
ATOM 707 O O . TYR A 1 89 ? 6.038 -1.162 -13.130 1.00 98.19 89 TYR A O 1
ATOM 715 N N . THR A 1 90 ? 6.324 -2.880 -14.551 1.00 97.75 90 THR A N 1
ATOM 716 C CA . THR A 1 90 ? 5.430 -2.342 -15.586 1.00 97.75 90 THR A CA 1
ATOM 717 C C . THR A 1 90 ? 4.024 -2.882 -15.377 1.00 97.75 90 THR A C 1
ATOM 719 O O . THR A 1 90 ? 3.799 -4.090 -15.394 1.00 97.75 90 THR A O 1
ATOM 722 N N . VAL A 1 91 ? 3.066 -1.982 -15.183 1.00 97.19 91 VAL A N 1
ATOM 723 C CA . VAL A 1 91 ? 1.646 -2.310 -15.099 1.00 97.19 91 VAL A CA 1
ATOM 724 C C . VAL A 1 91 ? 1.011 -2.080 -16.466 1.00 97.19 91 VAL A C 1
ATOM 726 O O . VAL A 1 91 ? 0.939 -0.944 -16.943 1.00 97.19 91 VAL A O 1
ATOM 729 N N . ASP A 1 92 ? 0.541 -3.163 -17.085 1.00 95.38 92 ASP A N 1
ATOM 730 C CA . ASP A 1 92 ? -0.036 -3.154 -18.431 1.00 95.38 92 ASP A CA 1
ATOM 731 C C . ASP A 1 92 ? -1.116 -2.078 -18.594 1.00 95.38 92 ASP A C 1
ATOM 733 O O . ASP A 1 92 ? -2.092 -2.029 -17.839 1.00 95.38 92 ASP A O 1
ATOM 737 N N . ASN A 1 93 ? -0.950 -1.238 -19.621 1.00 94.62 93 ASN A N 1
ATOM 738 C CA . ASN A 1 93 ? -1.831 -0.111 -19.956 1.00 94.62 93 ASN A CA 1
ATOM 739 C C . ASN A 1 93 ? -1.998 0.946 -18.844 1.00 94.62 93 ASN A C 1
ATOM 741 O O . ASN A 1 93 ? -2.944 1.729 -18.894 1.00 94.62 93 ASN A O 1
ATOM 745 N N . VAL A 1 94 ? -1.099 0.984 -17.854 1.00 97.31 94 VAL A N 1
ATOM 746 C CA . VAL A 1 94 ? -1.105 1.988 -16.776 1.00 97.31 94 VAL A CA 1
ATOM 747 C C . VAL A 1 94 ? 0.200 2.777 -16.745 1.00 97.31 94 VAL A C 1
ATOM 749 O O . VAL A 1 94 ? 0.166 4.003 -16.779 1.00 97.31 94 VAL A O 1
ATOM 752 N N . GLY A 1 95 ? 1.345 2.098 -16.692 1.00 95.56 95 GLY A N 1
ATOM 753 C CA . GLY A 1 95 ? 2.650 2.751 -16.596 1.00 95.56 95 GLY A CA 1
ATOM 754 C C . GLY A 1 95 ? 3.645 1.970 -15.747 1.00 95.56 95 GLY A C 1
ATOM 755 O O . GLY A 1 95 ? 3.402 0.821 -15.378 1.00 95.56 95 GLY A O 1
ATOM 756 N N . VAL A 1 96 ? 4.775 2.605 -15.447 1.00 97.38 96 VAL A N 1
ATOM 757 C CA . VAL A 1 96 ? 5.867 2.016 -14.665 1.00 97.38 96 VAL A CA 1
ATOM 758 C C . VAL A 1 96 ? 5.843 2.571 -13.247 1.00 97.38 96 VAL A C 1
ATOM 760 O O . VAL A 1 96 ? 5.715 3.781 -13.047 1.00 97.38 96 VAL A O 1
ATOM 763 N N . VAL A 1 97 ? 5.975 1.676 -12.272 1.00 97.75 97 VAL A N 1
ATOM 764 C CA . VAL A 1 97 ? 6.288 2.037 -10.888 1.00 97.75 97 VAL A CA 1
ATOM 765 C C . VAL A 1 97 ? 7.729 1.667 -10.577 1.00 97.75 97 VAL A C 1
ATOM 767 O O . VAL A 1 97 ? 8.200 0.619 -11.021 1.00 97.75 97 VAL A O 1
ATOM 770 N N . GLU A 1 98 ? 8.420 2.507 -9.816 1.00 97.25 98 GLU A N 1
ATOM 771 C CA . GLU A 1 98 ? 9.852 2.349 -9.538 1.00 97.25 98 GLU A CA 1
ATOM 772 C C . GLU A 1 98 ? 10.231 2.820 -8.128 1.00 97.25 98 GLU A C 1
ATOM 774 O O . GLU A 1 98 ? 9.416 3.415 -7.414 1.00 97.25 98 GLU A O 1
ATOM 779 N N . GLY A 1 99 ? 11.434 2.459 -7.680 1.00 96.25 99 GLY A N 1
ATOM 780 C CA . GLY A 1 99 ? 11.962 2.820 -6.365 1.00 96.25 99 GLY A CA 1
ATOM 781 C C . GLY A 1 99 ? 13.161 1.974 -5.941 1.00 96.25 99 GLY A C 1
ATOM 782 O O . GLY A 1 99 ? 13.475 0.963 -6.558 1.00 96.25 99 GLY A O 1
ATOM 783 N N . ASP A 1 100 ? 13.815 2.380 -4.862 1.00 95.75 100 ASP A N 1
ATOM 784 C CA . ASP A 1 100 ? 14.983 1.717 -4.263 1.00 95.75 100 ASP A CA 1
ATOM 785 C C . ASP A 1 100 ? 14.612 0.508 -3.381 1.00 95.75 100 ASP A C 1
ATOM 787 O O . ASP A 1 100 ? 15.431 -0.369 -3.100 1.00 95.75 100 ASP A O 1
ATOM 791 N N . HIS A 1 101 ? 13.352 0.425 -2.955 1.00 95.94 101 HIS A N 1
ATOM 792 C CA . HIS A 1 101 ? 12.846 -0.648 -2.112 1.00 95.94 101 HIS A CA 1
ATOM 793 C C . HIS A 1 101 ? 11.846 -1.541 -2.845 1.00 95.94 101 HIS A C 1
ATOM 795 O O . HIS A 1 101 ? 10.700 -1.167 -3.106 1.00 95.94 101 HIS A O 1
ATOM 801 N N . LYS A 1 102 ? 12.238 -2.801 -3.066 1.00 96.75 102 LYS A N 1
ATOM 802 C CA . LYS A 1 102 ? 11.412 -3.836 -3.707 1.00 96.75 102 LYS A CA 1
ATOM 803 C C . LYS A 1 102 ? 9.988 -3.940 -3.140 1.00 96.75 102 LYS A C 1
ATOM 805 O O . LYS A 1 102 ? 9.027 -4.060 -3.896 1.00 96.75 102 LYS A O 1
ATOM 810 N N . SER A 1 103 ? 9.819 -3.875 -1.816 1.00 96.75 103 SER A N 1
ATOM 811 C CA . SER A 1 103 ? 8.492 -3.946 -1.180 1.00 96.75 103 SER A CA 1
ATOM 812 C C . SER A 1 103 ? 7.603 -2.745 -1.503 1.00 96.75 103 SER A C 1
ATOM 814 O O . SER A 1 103 ? 6.389 -2.904 -1.625 1.00 96.75 103 SER A O 1
ATOM 816 N N . GLU A 1 104 ? 8.190 -1.559 -1.660 1.00 97.31 104 GLU A N 1
ATOM 817 C CA . GLU A 1 104 ? 7.443 -0.355 -2.015 1.00 97.31 104 GLU A CA 1
ATOM 818 C C . GLU A 1 104 ? 7.007 -0.391 -3.477 1.00 97.31 104 GLU A C 1
ATOM 820 O O . GLU A 1 104 ? 5.832 -0.182 -3.774 1.00 97.31 104 GLU A O 1
ATOM 825 N N . VAL A 1 105 ? 7.912 -0.768 -4.384 1.00 98.25 105 VAL A N 1
ATOM 826 C CA . VAL A 1 105 ? 7.585 -0.943 -5.807 1.00 98.25 105 VAL A CA 1
ATOM 827 C C . VAL A 1 105 ? 6.492 -1.994 -5.985 1.00 98.25 105 VAL A C 1
ATOM 829 O O . VAL A 1 105 ? 5.530 -1.776 -6.722 1.00 98.25 105 VAL A O 1
ATOM 832 N N . LYS A 1 106 ? 6.562 -3.095 -5.226 1.00 98.44 106 LYS A N 1
ATOM 833 C CA . LYS A 1 106 ? 5.498 -4.103 -5.179 1.00 98.44 106 LYS A CA 1
ATOM 834 C C . LYS A 1 106 ? 4.166 -3.501 -4.720 1.00 98.44 106 LYS A C 1
ATOM 836 O O . LYS A 1 106 ? 3.143 -3.749 -5.356 1.00 98.44 106 LYS A O 1
ATOM 841 N N . ALA A 1 107 ? 4.156 -2.696 -3.654 1.00 98.31 107 ALA A N 1
ATOM 842 C CA . ALA A 1 107 ? 2.941 -2.038 -3.168 1.00 98.31 107 ALA A CA 1
ATOM 843 C C . ALA A 1 107 ? 2.333 -1.101 -4.226 1.00 98.31 107 ALA A C 1
ATOM 845 O O . ALA A 1 107 ? 1.140 -1.203 -4.517 1.00 98.31 107 ALA A O 1
ATOM 846 N N . ARG A 1 108 ? 3.154 -0.242 -4.846 1.00 98.50 108 ARG A N 1
ATOM 847 C CA . ARG A 1 108 ? 2.739 0.664 -5.930 1.00 98.50 108 ARG A CA 1
ATOM 848 C C . ARG A 1 108 ? 2.139 -0.125 -7.098 1.00 98.50 108 ARG A C 1
ATOM 850 O O . ARG A 1 108 ? 1.051 0.206 -7.562 1.00 98.50 108 ARG A O 1
ATOM 857 N N . ALA A 1 109 ? 2.782 -1.219 -7.510 1.00 98.44 109 ALA A N 1
ATOM 858 C CA . ALA A 1 109 ? 2.323 -2.067 -8.611 1.00 98.44 109 ALA A CA 1
ATOM 859 C C . ALA A 1 109 ? 0.976 -2.742 -8.318 1.00 98.44 109 ALA A C 1
ATOM 861 O O . ALA A 1 109 ? 0.114 -2.821 -9.194 1.00 98.44 109 ALA A O 1
ATOM 862 N N . ILE A 1 110 ? 0.773 -3.219 -7.085 1.00 98.38 110 ILE A N 1
ATOM 863 C CA . ILE A 1 110 ? -0.497 -3.812 -6.646 1.00 98.38 110 ILE A CA 1
ATOM 864 C C . ILE A 1 110 ? -1.616 -2.768 -6.701 1.00 98.38 110 ILE A C 1
ATOM 866 O O . ILE A 1 110 ? -2.682 -3.044 -7.257 1.00 98.38 110 ILE A O 1
ATOM 870 N N . ILE A 1 111 ? -1.374 -1.567 -6.165 1.00 98.25 111 ILE A N 1
ATOM 871 C CA . ILE A 1 111 ? -2.356 -0.476 -6.180 1.00 98.25 111 ILE A CA 1
ATOM 872 C C . ILE A 1 111 ? -2.697 -0.105 -7.625 1.00 98.25 111 ILE A C 1
ATOM 874 O O . ILE A 1 111 ? -3.870 -0.131 -7.993 1.00 98.25 111 ILE A O 1
ATOM 878 N N . ALA A 1 112 ? -1.686 0.148 -8.459 1.00 98.06 112 ALA A N 1
ATOM 879 C CA . ALA A 1 112 ? -1.843 0.501 -9.868 1.00 98.06 112 ALA A CA 1
ATOM 880 C C . ALA A 1 112 ? -2.626 -0.560 -10.660 1.00 98.06 112 ALA A C 1
ATOM 882 O O . ALA A 1 112 ? -3.540 -0.222 -11.414 1.00 98.06 112 ALA A O 1
ATOM 883 N N . ASN A 1 113 ? -2.341 -1.850 -10.446 1.00 97.06 113 ASN A N 1
ATOM 884 C CA . ASN A 1 113 ? -3.102 -2.949 -11.048 1.00 97.06 113 ASN A CA 1
ATOM 885 C C . ASN A 1 113 ? -4.571 -2.954 -10.616 1.00 97.06 113 ASN A C 1
ATOM 887 O O . ASN A 1 113 ? -5.458 -3.259 -11.416 1.00 97.06 113 ASN A O 1
ATOM 891 N N . ARG A 1 114 ? -4.833 -2.635 -9.347 1.00 96.56 114 ARG A N 1
ATOM 892 C CA . ARG A 1 114 ? -6.170 -2.686 -8.758 1.00 96.56 114 ARG A CA 1
ATOM 893 C C . ARG A 1 114 ? -7.045 -1.516 -9.197 1.00 96.56 114 ARG A C 1
ATOM 895 O O . ARG A 1 114 ? -8.212 -1.737 -9.508 1.00 96.56 114 ARG A O 1
ATOM 902 N N . VAL A 1 115 ? -6.487 -0.308 -9.250 1.00 96.69 115 VAL A N 1
ATOM 903 C CA . VAL A 1 115 ? -7.213 0.921 -9.625 1.00 96.69 115 VAL A CA 1
ATOM 904 C C . VAL A 1 115 ? -7.131 1.243 -11.118 1.00 96.69 115 VAL A C 1
ATOM 906 O O . VAL A 1 115 ? -7.868 2.103 -11.589 1.00 96.69 115 VAL A O 1
ATOM 909 N N . ARG A 1 116 ? -6.257 0.553 -11.866 1.00 97.38 116 ARG A N 1
ATOM 910 C CA . ARG A 1 116 ? -5.971 0.797 -13.292 1.00 97.38 116 ARG A CA 1
ATOM 911 C C . ARG A 1 116 ? -5.542 2.243 -13.580 1.00 97.38 116 ARG A C 1
ATOM 913 O O . ARG A 1 116 ? -5.925 2.818 -14.593 1.00 97.38 116 ARG A O 1
ATOM 920 N N . CYS A 1 117 ? -4.754 2.827 -12.677 1.00 96.81 117 CYS A N 1
ATOM 921 C CA . CYS A 1 117 ? -4.240 4.193 -12.774 1.00 96.81 117 CYS A CA 1
ATOM 922 C C . CYS A 1 117 ? -2.944 4.340 -11.961 1.00 96.81 117 CYS A C 1
ATOM 924 O O . CYS A 1 117 ? -2.782 3.677 -10.937 1.00 96.81 117 CYS A O 1
ATOM 926 N N . ILE A 1 118 ? -2.034 5.212 -12.408 1.00 96.50 118 ILE A N 1
ATOM 927 C CA . ILE A 1 118 ? -0.793 5.544 -11.684 1.00 96.50 118 ILE A CA 1
ATOM 928 C C . ILE A 1 118 ? -1.012 6.622 -10.612 1.00 96.50 118 ILE A C 1
ATOM 930 O O . ILE A 1 118 ? -0.136 6.876 -9.791 1.00 96.50 118 ILE A O 1
ATOM 934 N N . GLU A 1 119 ? -2.186 7.253 -10.607 1.00 97.44 119 GLU A N 1
ATOM 935 C CA . GLU A 1 119 ? -2.573 8.267 -9.635 1.00 97.44 119 GLU A CA 1
ATOM 936 C C . GLU A 1 119 ? -3.728 7.771 -8.771 1.00 97.44 119 GLU A C 1
ATOM 938 O O . GLU A 1 119 ? -4.697 7.181 -9.257 1.00 97.44 119 GLU A O 1
ATOM 943 N N . VAL A 1 120 ? -3.652 8.070 -7.478 1.00 96.56 120 VAL A N 1
ATOM 944 C CA . VAL A 1 120 ? -4.688 7.725 -6.503 1.00 96.56 120 VAL A CA 1
ATOM 945 C C . VAL A 1 120 ? -5.150 8.950 -5.736 1.00 96.56 120 VAL A C 1
ATOM 947 O O . VAL A 1 120 ? -4.417 9.931 -5.603 1.00 96.56 120 VAL A O 1
ATOM 950 N N . ASP A 1 121 ? -6.379 8.901 -5.223 1.00 95.25 121 ASP A N 1
ATOM 951 C CA . ASP A 1 121 ? -6.835 9.915 -4.280 1.00 95.25 121 ASP A CA 1
ATOM 952 C C . ASP A 1 121 ? -6.127 9.734 -2.937 1.00 95.25 121 ASP A C 1
ATOM 954 O O . ASP A 1 121 ? -6.034 8.629 -2.395 1.00 95.25 121 ASP A O 1
ATOM 958 N N . PHE A 1 122 ? -5.633 10.838 -2.396 1.00 90.62 122 PHE A N 1
ATOM 959 C CA . PHE A 1 122 ? -4.895 10.867 -1.150 1.00 90.62 122 PHE A CA 1
ATOM 960 C C . PHE A 1 122 ? -5.483 11.939 -0.210 1.00 90.62 122 PHE A C 1
ATOM 962 O O . PHE A 1 122 ? -5.893 13.016 -0.673 1.00 90.62 122 PHE A O 1
ATOM 969 N N . PRO A 1 123 ? -5.573 11.670 1.106 1.00 85.19 123 PRO A N 1
ATOM 970 C CA . PRO A 1 123 ? -5.948 12.660 2.102 1.00 85.19 123 PRO A CA 1
ATOM 971 C C . PRO A 1 123 ? -4.965 13.827 2.062 1.00 85.19 123 PRO A C 1
ATOM 973 O O . PRO A 1 123 ? -3.766 13.634 1.867 1.00 85.19 123 PRO A O 1
ATOM 976 N N . SER A 1 124 ? -5.498 15.039 2.181 1.00 73.81 124 SER A N 1
ATOM 977 C CA . SER A 1 124 ? -4.705 16.271 2.144 1.00 73.81 124 SER A CA 1
ATOM 978 C C . SER A 1 124 ? -3.985 16.507 3.463 1.00 73.81 124 SER A C 1
ATOM 980 O O . SER A 1 124 ? -4.589 16.182 4.508 1.00 73.81 124 SER A O 1
#

Foldseek 3Di:
DDKDFLLPDDDPQLLVLLCCQQNPFHWDDDPDRWIWGFPQDWDWQDDPDPPDDTDTDTDTDIDDVVNLVVSLVVDPDWWDADPVQKTWDAAPQEGMHIGNDRSSNSSQNSNCNRVVYSIDDGDD

Secondary structure (DSSP, 8-state):
-EEEEGGG--HHHHHHHHHHHH-SS--EEETTTEEEEEEEEEEEE--SSTTPPPEEEEEEEEP-HHHHHHHHTT----PEEPTTS-EEEEETTTEEEEES-HHHHHHHHHHHHHHTSSEEEE--

Organism: NCBI:txid2745503

Radius of gyration: 18.18 Å; chains: 1; bounding box: 44×29×61 Å

Sequence (124 aa):
MTKKNLNDLEGWGLIWALAVYAGEKEIIPVGATQFGYLTGEMVVVKKGKNGERDQRSHGVHIYTPEDHKRLLSKFDLEPLETDDGMFHYTVDNVGVVEGDHKSEVKARAIIANRVRCIEVDFPS

pLDDT: mean 92.33, std 7.58, range [59.44, 98.5]